Protein AF-A0A8J7CQY9-F1 (afdb_monomer_lite)

Structure (mmCIF, N/CA/C/O backbone):
data_AF-A0A8J7CQY9-F1
#
_entry.id   AF-A0A8J7CQY9-F1
#
loop_
_atom_site.group_PDB
_atom_site.id
_atom_site.type_symbol
_atom_site.label_atom_id
_atom_site.label_alt_id
_atom_site.label_comp_id
_atom_site.label_asym_id
_atom_site.label_entity_id
_atom_site.label_seq_id
_atom_site.pdbx_PDB_ins_code
_atom_site.Cartn_x
_atom_site.Cartn_y
_atom_site.Cartn_z
_atom_site.occupancy
_atom_site.B_iso_or_equiv
_atom_site.auth_seq_id
_atom_site.auth_comp_id
_atom_site.auth_asym_id
_atom_site.auth_atom_id
_atom_site.pdbx_PDB_model_num
ATOM 1 N N . MET A 1 1 ? -8.647 -15.550 -3.626 1.00 84.88 1 MET A N 1
ATOM 2 C CA . MET A 1 1 ? -9.694 -14.542 -3.407 1.00 84.88 1 MET A CA 1
ATOM 3 C C . MET A 1 1 ? -9.321 -13.735 -2.184 1.00 84.88 1 MET A C 1
ATOM 5 O O . MET A 1 1 ? -9.221 -14.305 -1.103 1.00 84.88 1 MET A O 1
ATOM 9 N N . ILE A 1 2 ? -9.048 -12.452 -2.380 1.00 94.50 2 ILE A N 1
ATOM 10 C CA . ILE A 1 2 ? -8.733 -11.496 -1.322 1.00 94.50 2 ILE A CA 1
ATOM 11 C C . ILE A 1 2 ? -9.969 -11.250 -0.457 1.00 94.50 2 ILE A C 1
ATOM 13 O O . ILE A 1 2 ? -11.082 -11.089 -0.955 1.00 94.50 2 ILE A O 1
ATOM 17 N N . ASP A 1 3 ? -9.750 -11.223 0.854 1.00 96.25 3 ASP A N 1
ATOM 18 C CA . ASP A 1 3 ? -10.745 -10.838 1.845 1.00 96.25 3 ASP A CA 1
ATOM 19 C C . ASP A 1 3 ? -10.693 -9.314 2.030 1.00 96.25 3 ASP A C 1
ATOM 21 O O . ASP A 1 3 ? -9.785 -8.778 2.669 1.00 96.25 3 ASP A O 1
ATOM 25 N N . PHE A 1 4 ? -11.653 -8.609 1.427 1.00 96.62 4 PHE A N 1
ATOM 26 C CA . PHE A 1 4 ? -11.695 -7.144 1.443 1.00 96.62 4 PHE A CA 1
ATOM 27 C C . PHE A 1 4 ? -11.972 -6.561 2.830 1.00 96.62 4 PHE A C 1
ATOM 29 O O . PHE A 1 4 ? -11.500 -5.466 3.124 1.00 96.62 4 PHE A O 1
ATOM 36 N N . LYS A 1 5 ? -12.650 -7.306 3.711 1.00 96.94 5 LYS A N 1
ATOM 37 C CA . LYS A 1 5 ? -12.857 -6.875 5.095 1.00 96.94 5 LYS A CA 1
ATOM 38 C C . LYS A 1 5 ? -11.534 -6.885 5.859 1.00 96.94 5 LYS A C 1
ATOM 40 O O . LYS A 1 5 ? -11.206 -5.918 6.539 1.00 96.94 5 LYS A O 1
ATOM 45 N N . LYS A 1 6 ? -10.731 -7.943 5.698 1.00 97.81 6 LYS A N 1
ATOM 46 C CA . LYS A 1 6 ? -9.382 -7.997 6.292 1.00 97.81 6 LYS A CA 1
ATOM 47 C C . LYS A 1 6 ? -8.448 -6.938 5.720 1.00 97.81 6 LYS A C 1
ATOM 49 O O . LYS A 1 6 ? -7.620 -6.417 6.461 1.00 97.81 6 LYS A O 1
ATOM 54 N N . LEU A 1 7 ? -8.572 -6.624 4.429 1.00 98.19 7 LEU A N 1
ATOM 55 C CA . LEU A 1 7 ? -7.811 -5.538 3.811 1.00 98.19 7 LEU A CA 1
ATOM 56 C C . LEU A 1 7 ? -8.125 -4.204 4.497 1.00 98.19 7 LEU A C 1
ATOM 58 O O . LEU A 1 7 ? -7.204 -3.519 4.926 1.00 98.19 7 LEU A O 1
ATOM 62 N N . GLU A 1 8 ? -9.404 -3.866 4.651 1.00 96.88 8 GLU A N 1
ATOM 63 C CA . GLU A 1 8 ? -9.838 -2.632 5.314 1.00 96.88 8 GLU A CA 1
ATOM 64 C C . GLU A 1 8 ? -9.405 -2.575 6.788 1.00 96.88 8 GLU A C 1
ATOM 66 O O . GLU A 1 8 ? -8.824 -1.584 7.232 1.00 96.88 8 GLU A O 1
ATOM 71 N N . GLU A 1 9 ? -9.604 -3.653 7.551 1.00 97.38 9 GLU A N 1
ATOM 72 C CA . GLU A 1 9 ? -9.137 -3.746 8.942 1.00 97.38 9 GLU A CA 1
ATOM 73 C C . GLU A 1 9 ? -7.611 -3.609 9.059 1.00 97.38 9 GLU A C 1
ATOM 75 O O . GLU A 1 9 ? -7.112 -3.058 10.040 1.00 97.38 9 GLU A O 1
ATOM 80 N N . GLY A 1 10 ? -6.864 -4.136 8.087 1.00 98.06 10 GLY A N 1
ATOM 81 C CA . GLY A 1 10 ? -5.409 -4.030 8.021 1.00 98.06 10 GLY A CA 1
ATOM 82 C C . GLY A 1 10 ? -4.946 -2.614 7.693 1.00 98.06 10 GLY A C 1
ATOM 83 O O . GLY A 1 10 ? -4.049 -2.103 8.357 1.00 98.06 10 GLY A O 1
ATOM 84 N N . LEU A 1 11 ? -5.588 -1.959 6.722 1.00 97.69 11 LEU A N 1
ATOM 85 C CA . LEU A 1 11 ? -5.299 -0.573 6.342 1.00 97.69 11 LEU A CA 1
ATOM 86 C C . LEU A 1 11 ? -5.530 0.386 7.516 1.00 97.69 11 LEU A C 1
ATOM 88 O O . LEU A 1 11 ? -4.670 1.216 7.792 1.00 97.69 11 LEU A O 1
ATOM 92 N N . ASN A 1 12 ? -6.613 0.200 8.276 1.00 96.88 12 ASN A N 1
ATOM 93 C CA . ASN A 1 12 ? -6.902 0.977 9.488 1.00 96.88 12 ASN A CA 1
ATOM 94 C C . ASN A 1 12 ? -5.863 0.806 10.614 1.00 96.88 12 ASN A C 1
ATOM 96 O O . ASN A 1 12 ? -5.818 1.614 11.538 1.00 96.88 12 ASN A O 1
ATOM 100 N N . LYS A 1 13 ? -5.042 -0.250 10.571 1.00 97.25 13 LYS A N 1
ATOM 101 C CA . LYS A 1 13 ? -3.974 -0.500 11.554 1.00 97.25 13 LYS A CA 1
ATOM 102 C C . LYS A 1 13 ? -2.624 0.065 11.121 1.00 97.25 13 LYS A C 1
ATOM 104 O O . LYS A 1 13 ? -1.705 0.087 11.939 1.00 97.25 13 LYS A O 1
ATOM 109 N N . LEU A 1 14 ? -2.480 0.475 9.860 1.00 97.69 14 LEU A N 1
ATOM 110 C CA . LEU A 1 14 ? -1.250 1.090 9.380 1.00 97.69 14 LEU A CA 1
ATOM 111 C C . 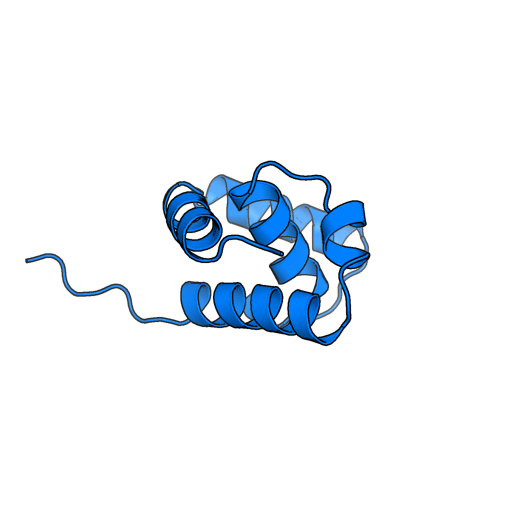LEU A 1 14 ? -1.111 2.504 9.942 1.00 97.69 14 LEU A C 1
ATOM 113 O O . LEU A 1 14 ? -2.080 3.244 10.094 1.00 97.69 14 LEU A O 1
ATOM 117 N N . SER A 1 15 ? 0.126 2.879 10.237 1.00 97.44 15 SER A N 1
ATOM 118 C CA . SER A 1 15 ? 0.477 4.208 10.724 1.00 97.44 15 SER A CA 1
ATOM 119 C C . SER A 1 15 ? 0.999 5.108 9.601 1.00 97.44 15 SER A C 1
ATOM 121 O O . SER A 1 15 ? 1.368 4.651 8.518 1.00 97.44 15 SER A O 1
ATOM 123 N N . GLY A 1 16 ? 1.138 6.406 9.880 1.00 97.06 16 GLY A N 1
ATOM 124 C CA . GLY A 1 16 ? 1.842 7.317 8.971 1.00 97.06 16 GLY A CA 1
ATOM 125 C C . GLY A 1 16 ? 3.296 6.896 8.696 1.00 97.06 16 GLY A C 1
ATOM 126 O O . GLY A 1 16 ? 3.797 7.120 7.599 1.00 97.06 16 GLY A O 1
ATOM 127 N N . TYR A 1 17 ? 3.967 6.223 9.639 1.00 98.25 17 TYR A N 1
ATOM 128 C CA . TYR A 1 17 ? 5.314 5.683 9.413 1.00 98.25 17 TYR A CA 1
ATOM 129 C C . TYR A 1 17 ? 5.319 4.554 8.379 1.00 98.25 17 TYR A C 1
ATOM 131 O O . TYR A 1 17 ? 6.227 4.462 7.551 1.00 98.25 17 TYR A O 1
ATOM 139 N N . ASP A 1 18 ? 4.290 3.710 8.396 1.00 98.12 18 ASP A N 1
ATOM 140 C CA . ASP A 1 18 ? 4.110 2.645 7.412 1.00 98.12 18 ASP A CA 1
ATOM 141 C C . ASP A 1 18 ? 3.882 3.215 6.012 1.00 98.12 18 ASP A C 1
ATOM 143 O O . ASP A 1 18 ? 4.466 2.726 5.049 1.00 98.12 18 ASP A O 1
ATOM 147 N N . LEU A 1 19 ? 3.087 4.283 5.910 1.00 97.12 19 LEU A N 1
ATOM 148 C CA . LEU A 1 19 ? 2.865 4.995 4.656 1.00 97.12 19 LEU A CA 1
ATOM 149 C C . LEU A 1 19 ? 4.179 5.582 4.114 1.00 97.12 19 LEU A C 1
ATOM 151 O O . LEU A 1 19 ? 4.599 5.236 3.012 1.00 97.12 19 LEU A O 1
ATOM 155 N N . LEU A 1 20 ? 4.859 6.414 4.909 1.00 97.50 20 LEU A N 1
ATOM 156 C CA . LEU A 1 20 ? 6.064 7.139 4.487 1.00 97.50 20 LEU A CA 1
ATOM 157 C C . LEU A 1 20 ? 7.239 6.208 4.159 1.00 97.50 20 LEU A C 1
ATOM 159 O O . LEU A 1 20 ? 7.995 6.473 3.225 1.00 97.50 20 LEU A O 1
ATOM 163 N N . SER A 1 21 ? 7.392 5.101 4.894 1.00 98.19 21 SER A N 1
ATOM 164 C CA . SER A 1 21 ? 8.421 4.098 4.580 1.00 98.19 21 SER A CA 1
ATOM 165 C C . SER A 1 21 ? 8.176 3.441 3.220 1.00 98.19 21 SER A C 1
ATOM 167 O O . SER A 1 21 ? 9.102 3.339 2.415 1.00 98.19 21 SER A O 1
ATOM 169 N N . LEU A 1 22 ? 6.929 3.077 2.908 1.00 97.75 22 LEU A N 1
ATOM 170 C CA . LEU A 1 22 ? 6.573 2.519 1.602 1.00 97.75 22 LEU A CA 1
ATOM 171 C C . LEU A 1 22 ? 6.697 3.542 0.467 1.00 97.75 22 LEU A C 1
ATOM 173 O O . LEU A 1 22 ? 7.072 3.172 -0.648 1.00 97.75 22 LEU A O 1
ATOM 177 N N . GLU A 1 23 ? 6.414 4.821 0.722 1.00 97.00 23 GLU A N 1
ATOM 178 C CA . GLU A 1 23 ? 6.658 5.879 -0.263 1.00 97.00 23 GLU A CA 1
ATOM 179 C C . GLU A 1 23 ? 8.147 5.976 -0.589 1.00 97.00 23 GLU A C 1
ATOM 181 O O . GLU A 1 23 ? 8.526 5.987 -1.762 1.00 97.00 23 GLU A O 1
ATOM 186 N N . GLN A 1 24 ? 9.000 5.986 0.438 1.00 97.50 24 GLN A N 1
ATOM 187 C CA . GLN A 1 24 ? 10.448 6.005 0.267 1.00 97.50 24 GLN A CA 1
ATOM 188 C C . GLN A 1 24 ? 10.933 4.790 -0.534 1.00 97.50 24 GLN A C 1
ATOM 190 O O . GLN A 1 24 ? 11.733 4.954 -1.457 1.00 97.50 24 GLN A O 1
ATOM 195 N N . GLU A 1 25 ? 10.430 3.589 -0.238 1.00 96.75 25 GLU A N 1
ATOM 196 C CA . GLU A 1 25 ? 10.738 2.379 -1.010 1.00 96.75 25 GLU A CA 1
ATOM 197 C C . GLU A 1 25 ? 10.352 2.514 -2.489 1.00 96.75 25 GLU A C 1
ATOM 199 O O . GLU A 1 25 ? 11.134 2.144 -3.364 1.00 96.75 25 GLU A O 1
ATOM 204 N N . GLU A 1 26 ? 9.170 3.057 -2.792 1.00 97.56 26 GLU A N 1
ATOM 205 C CA . GLU A 1 26 ? 8.728 3.276 -4.174 1.00 97.56 26 GLU A CA 1
ATOM 206 C C . GLU A 1 26 ? 9.609 4.303 -4.892 1.00 97.56 26 GLU A C 1
ATOM 208 O O . GLU A 1 26 ? 9.962 4.092 -6.054 1.00 97.56 26 GLU A O 1
ATOM 213 N N . ARG A 1 27 ? 10.025 5.379 -4.212 1.00 96.75 27 ARG A N 1
ATOM 214 C CA . ARG A 1 27 ? 10.956 6.365 -4.786 1.00 96.75 27 ARG A CA 1
ATOM 215 C C . ARG A 1 27 ? 12.326 5.754 -5.068 1.00 96.75 27 ARG A C 1
ATOM 217 O O . ARG A 1 27 ? 12.855 5.956 -6.158 1.00 96.75 27 ARG A O 1
ATOM 224 N N . ILE A 1 28 ? 12.872 4.966 -4.139 1.00 97.25 28 ILE A N 1
ATOM 225 C CA . ILE A 1 28 ? 14.139 4.238 -4.329 1.00 97.25 28 ILE A CA 1
ATOM 226 C C . ILE A 1 28 ? 14.0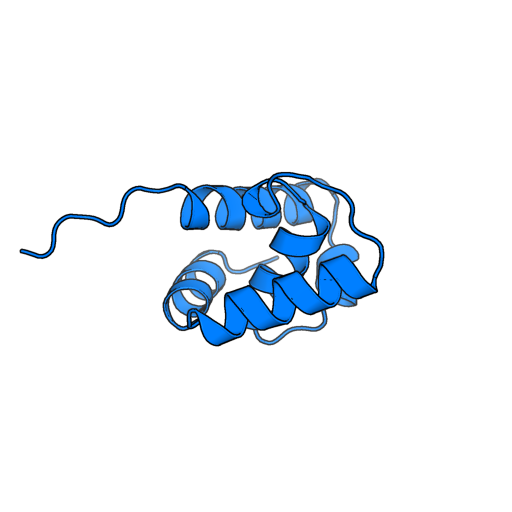28 3.248 -5.495 1.00 97.25 28 ILE A C 1
ATOM 228 O O . ILE A 1 28 ? 14.962 3.113 -6.282 1.00 97.25 28 ILE A O 1
ATOM 232 N N . ALA A 1 29 ? 12.872 2.599 -5.651 1.00 95.50 29 ALA A N 1
ATOM 233 C CA . ALA A 1 29 ? 12.587 1.694 -6.762 1.00 95.50 29 ALA A CA 1
ATOM 234 C C . ALA A 1 29 ? 12.328 2.410 -8.106 1.00 95.50 29 ALA A C 1
ATOM 236 O O . ALA A 1 29 ? 12.010 1.750 -9.095 1.00 95.50 29 ALA A O 1
ATOM 237 N N . GLY A 1 30 ? 12.457 3.741 -8.163 1.00 96.94 30 GLY A N 1
ATOM 238 C CA . GLY A 1 30 ? 12.319 4.529 -9.387 1.00 96.94 30 GLY A CA 1
ATOM 239 C C . GLY A 1 30 ? 10.879 4.888 -9.756 1.00 96.94 30 GLY A C 1
ATOM 240 O O . GLY A 1 30 ? 10.630 5.283 -10.894 1.00 96.94 30 GLY A O 1
ATOM 241 N N . ASN A 1 31 ? 9.916 4.771 -8.836 1.00 96.75 31 ASN A N 1
ATOM 242 C CA . ASN A 1 31 ? 8.553 5.220 -9.099 1.00 96.75 31 ASN A CA 1
ATOM 243 C C . ASN A 1 31 ? 8.483 6.756 -9.163 1.00 96.75 31 ASN A C 1
ATOM 245 O O . ASN A 1 31 ? 8.633 7.465 -8.162 1.00 96.75 31 ASN A O 1
ATOM 249 N N . THR A 1 32 ? 8.198 7.270 -10.357 1.00 96.31 32 THR A N 1
ATOM 250 C CA . THR A 1 32 ? 8.099 8.705 -10.655 1.00 96.31 32 THR A CA 1
ATOM 251 C C . THR A 1 32 ? 6.668 9.243 -10.653 1.00 96.31 32 THR A C 1
ATOM 253 O O . THR A 1 32 ? 6.468 10.418 -10.954 1.00 96.31 32 THR A O 1
ATOM 256 N N . THR A 1 33 ? 5.665 8.432 -10.290 1.00 97.00 33 THR A N 1
ATOM 257 C CA . THR A 1 33 ? 4.269 8.891 -10.172 1.00 97.00 33 THR A CA 1
ATOM 258 C C . THR A 1 33 ? 4.209 10.076 -9.207 1.00 97.00 33 THR A C 1
ATOM 260 O O . THR A 1 33 ? 4.747 9.998 -8.099 1.00 97.00 33 THR A O 1
ATOM 263 N N . LEU A 1 34 ? 3.602 11.186 -9.637 1.00 9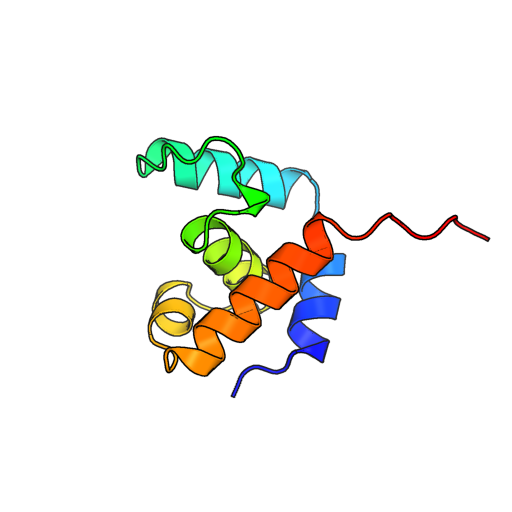3.06 34 LEU A N 1
ATOM 264 C CA . LEU A 1 34 ? 3.527 12.410 -8.833 1.00 93.06 34 LEU A CA 1
ATOM 265 C C . LEU A 1 34 ? 2.727 12.157 -7.555 1.00 93.06 34 LEU A C 1
ATOM 267 O O . LEU A 1 34 ? 3.264 12.279 -6.459 1.00 93.06 34 LEU A O 1
ATOM 271 N N . GLU A 1 35 ? 1.485 11.713 -7.731 1.00 94.75 35 GLU A N 1
ATOM 272 C CA . GLU A 1 35 ? 0.561 11.396 -6.651 1.00 94.75 35 GLU A CA 1
ATOM 273 C C . GLU A 1 35 ? 0.575 9.886 -6.381 1.00 94.75 35 GLU A C 1
ATOM 275 O O . GLU A 1 35 ? -0.058 9.105 -7.104 1.00 94.75 35 GLU A O 1
ATOM 280 N N . LEU A 1 36 ? 1.340 9.454 -5.372 1.00 94.94 36 LEU A N 1
ATOM 281 C CA . LEU A 1 36 ? 1.543 8.029 -5.093 1.00 94.94 36 LEU A CA 1
ATOM 282 C C . LEU A 1 36 ? 0.248 7.312 -4.714 1.00 94.94 36 LEU A C 1
ATOM 284 O O . LEU A 1 36 ? 0.132 6.125 -5.023 1.00 94.94 36 LEU A O 1
ATOM 288 N N . SER A 1 37 ? -0.759 8.007 -4.177 1.00 94.06 37 SER A N 1
ATOM 289 C CA . SER A 1 37 ? -2.071 7.400 -3.929 1.00 94.06 37 SER A CA 1
ATOM 290 C C . SER A 1 37 ? -2.722 6.842 -5.202 1.00 94.06 37 SER A C 1
ATOM 292 O O . SER A 1 37 ? -3.513 5.910 -5.097 1.00 94.06 37 SER A O 1
ATOM 294 N N . THR A 1 38 ? -2.347 7.310 -6.404 1.00 95.94 38 THR A N 1
ATOM 295 C CA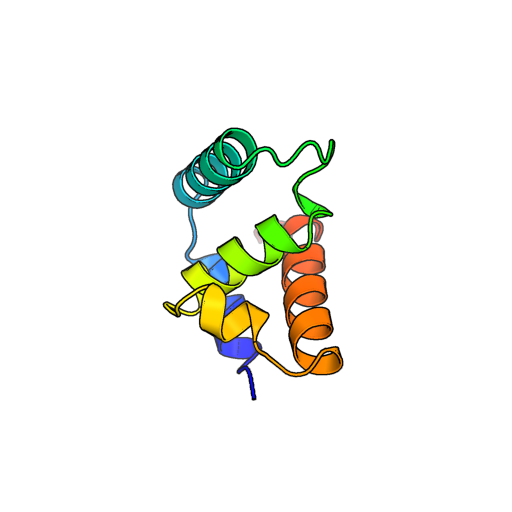 . THR A 1 38 ? -2.807 6.771 -7.704 1.00 95.94 38 THR A CA 1
ATOM 296 C C . THR A 1 38 ? -1.920 5.660 -8.284 1.00 95.94 38 THR A C 1
ATOM 298 O O . THR A 1 38 ? -2.303 4.989 -9.247 1.00 95.94 38 THR A O 1
ATOM 301 N N . SER A 1 39 ? -0.737 5.427 -7.708 1.00 97.88 39 SER A N 1
ATOM 302 C CA . SER A 1 39 ? 0.204 4.404 -8.169 1.00 97.88 39 SER A CA 1
ATOM 303 C C . SER A 1 39 ? -0.275 3.006 -7.782 1.00 97.88 39 SER A C 1
ATOM 305 O O . SER A 1 39 ? -0.296 2.643 -6.605 1.00 97.88 39 SER A O 1
ATOM 307 N N . LYS A 1 40 ? -0.552 2.153 -8.777 1.00 97.69 40 LYS A N 1
ATOM 308 C CA . LYS A 1 40 ? -0.909 0.745 -8.525 1.00 97.69 40 LYS A CA 1
ATOM 309 C C . LYS A 1 40 ? 0.207 -0.045 -7.838 1.00 97.69 40 LYS A C 1
ATOM 311 O O . LYS A 1 40 ? -0.091 -0.977 -7.099 1.00 97.69 40 LYS A O 1
ATOM 316 N N . SER A 1 41 ? 1.480 0.315 -8.042 1.00 97.25 41 SER A N 1
ATOM 317 C CA . SER A 1 41 ? 2.594 -0.342 -7.337 1.00 97.25 41 SER A CA 1
ATOM 318 C C . SER A 1 41 ? 2.608 0.020 -5.851 1.00 97.25 41 SER A C 1
ATOM 320 O O . SER A 1 41 ? 2.768 -0.867 -5.014 1.00 97.25 41 SER A O 1
ATOM 322 N N . PHE A 1 42 ? 2.344 1.285 -5.523 1.00 98.25 42 PHE A N 1
ATOM 323 C CA . PHE A 1 42 ? 2.248 1.745 -4.140 1.00 98.25 42 PHE A CA 1
ATOM 324 C C . PHE A 1 42 ? 1.013 1.169 -3.439 1.00 98.25 42 PHE A C 1
ATOM 326 O O . PHE A 1 42 ? 1.134 0.566 -2.374 1.00 98.25 42 PHE A O 1
ATOM 333 N N . GLN A 1 43 ? -0.154 1.236 -4.088 1.00 98.56 43 GLN A N 1
ATOM 334 C CA . GLN A 1 43 ? -1.394 0.616 -3.606 1.00 98.56 43 GLN A CA 1
ATOM 335 C C . GLN A 1 43 ? -1.199 -0.882 -3.321 1.00 98.56 43 GLN A C 1
ATOM 337 O O . GLN A 1 43 ? -1.640 -1.384 -2.291 1.00 98.56 43 GLN A O 1
ATOM 342 N N . ALA A 1 44 ? -0.489 -1.595 -4.202 1.00 98.25 44 ALA A N 1
ATOM 343 C CA . ALA A 1 44 ? -0.174 -3.009 -4.019 1.00 98.25 44 ALA A CA 1
ATOM 344 C C . ALA A 1 44 ? 0.719 -3.266 -2.793 1.00 98.25 44 ALA A C 1
ATOM 346 O O . ALA A 1 44 ? 0.490 -4.238 -2.077 1.00 98.25 44 ALA A O 1
ATOM 347 N N . ARG A 1 45 ? 1.715 -2.410 -2.525 1.00 98.06 45 ARG A N 1
ATOM 348 C CA . ARG A 1 45 ? 2.563 -2.525 -1.324 1.00 98.06 45 ARG A CA 1
ATOM 349 C C . ARG A 1 45 ? 1.783 -2.270 -0.041 1.00 98.06 45 ARG A C 1
ATOM 351 O O . ARG A 1 45 ? 1.933 -3.033 0.909 1.00 98.06 45 ARG A O 1
ATOM 358 N N . LEU A 1 46 ? 0.926 -1.249 -0.030 1.00 98.25 46 LEU A N 1
ATOM 359 C CA . LEU A 1 46 ? 0.049 -0.961 1.106 1.00 98.25 46 LEU A CA 1
ATOM 360 C C . LEU A 1 46 ? -0.898 -2.125 1.390 1.00 98.25 46 LEU A C 1
ATOM 362 O O . LEU A 1 46 ? -0.965 -2.589 2.525 1.00 98.25 46 LEU A O 1
ATOM 366 N N . ALA A 1 47 ? -1.566 -2.649 0.358 1.00 98.56 47 ALA A N 1
ATOM 367 C CA . ALA A 1 47 ? -2.430 -3.815 0.505 1.00 98.56 47 ALA A CA 1
ATOM 368 C C . ALA A 1 47 ? -1.660 -5.044 1.002 1.00 98.56 47 ALA A C 1
ATOM 370 O O . ALA A 1 47 ? -2.132 -5.744 1.895 1.00 98.56 47 ALA A O 1
ATOM 371 N N . ALA A 1 48 ? -0.462 -5.292 0.464 1.00 98.25 48 ALA A N 1
ATOM 372 C CA . ALA A 1 48 ? 0.365 -6.421 0.872 1.00 98.25 48 ALA A CA 1
ATOM 373 C C . ALA A 1 48 ? 0.759 -6.321 2.352 1.00 98.25 48 ALA A C 1
ATOM 375 O O . ALA A 1 48 ? 0.640 -7.295 3.094 1.00 98.25 48 ALA A O 1
ATOM 376 N N . LYS A 1 49 ? 1.147 -5.123 2.804 1.00 98.38 49 LYS A N 1
ATOM 377 C CA . LYS A 1 49 ? 1.478 -4.853 4.205 1.00 98.38 49 LYS A CA 1
ATOM 378 C C . LYS A 1 49 ? 0.255 -4.978 5.120 1.00 98.38 49 LYS A C 1
ATOM 380 O O . LYS A 1 49 ? 0.349 -5.640 6.148 1.00 98.38 49 LYS A O 1
ATOM 385 N N . ALA A 1 50 ? -0.893 -4.425 4.724 1.00 98.44 50 ALA A N 1
ATOM 386 C CA . ALA A 1 50 ? -2.156 -4.525 5.462 1.00 98.44 50 ALA A CA 1
ATOM 387 C C . ALA A 1 50 ? -2.635 -5.978 5.631 1.00 98.44 50 ALA A C 1
ATOM 389 O O . ALA A 1 50 ? -3.146 -6.350 6.685 1.00 98.44 50 ALA A O 1
ATOM 390 N N . LEU A 1 51 ? -2.440 -6.810 4.605 1.00 98.06 51 LEU A N 1
ATOM 391 C CA . LEU A 1 51 ? -2.816 -8.226 4.604 1.00 98.06 51 LEU A CA 1
ATOM 392 C C . LEU A 1 51 ? -1.724 -9.154 5.155 1.00 98.06 51 LEU A C 1
ATOM 394 O O . LEU A 1 51 ? -1.941 -10.364 5.217 1.00 98.06 51 LEU A O 1
ATOM 398 N N . ASN A 1 52 ? -0.565 -8.610 5.544 1.00 97.00 52 ASN A N 1
ATOM 399 C CA . ASN A 1 52 ? 0.621 -9.373 5.936 1.00 97.00 52 ASN A CA 1
ATOM 400 C C . ASN A 1 52 ? 0.987 -10.468 4.911 1.00 97.00 52 ASN A C 1
ATOM 402 O O . ASN A 1 52 ? 1.197 -11.632 5.256 1.00 97.00 52 ASN A O 1
ATOM 406 N N . MET A 1 53 ? 1.022 -10.095 3.632 1.00 96.06 53 MET A N 1
ATOM 407 C CA . MET A 1 53 ? 1.340 -10.987 2.517 1.00 96.06 53 MET A CA 1
ATOM 408 C C . MET A 1 53 ? 2.505 -10.458 1.681 1.00 96.06 53 MET A C 1
ATOM 410 O O . MET A 1 53 ? 2.849 -9.277 1.727 1.00 96.06 53 MET A O 1
ATOM 414 N N . ASN A 1 54 ? 3.112 -11.332 0.878 1.00 96.94 54 ASN A N 1
ATOM 415 C CA . ASN A 1 54 ? 4.158 -10.918 -0.045 1.00 96.94 54 ASN A CA 1
ATOM 416 C C . ASN A 1 54 ? 3.560 -10.081 -1.192 1.00 96.94 54 ASN A C 1
ATOM 418 O O . ASN A 1 54 ? 2.560 -10.457 -1.806 1.00 96.94 54 ASN A O 1
ATOM 422 N N . VAL A 1 55 ? 4.192 -8.950 -1.520 1.00 96.69 55 VAL A N 1
ATOM 423 C CA . VAL A 1 55 ? 3.746 -8.076 -2.617 1.00 96.69 55 VAL A CA 1
ATOM 424 C C . VAL A 1 55 ? 3.794 -8.767 -3.984 1.00 96.69 55 VAL A C 1
ATOM 426 O O . VAL A 1 55 ? 2.991 -8.443 -4.856 1.00 96.69 55 VAL A O 1
ATOM 429 N N . HIS A 1 56 ? 4.699 -9.729 -4.187 1.00 96.56 56 HIS A N 1
ATOM 430 C CA . HIS A 1 56 ? 4.761 -10.515 -5.419 1.00 96.56 56 HIS A CA 1
ATOM 431 C C . HIS A 1 56 ? 3.527 -11.404 -5.582 1.00 96.56 56 HIS A C 1
ATOM 433 O O . HIS A 1 56 ? 2.963 -11.433 -6.673 1.00 96.56 56 HIS A O 1
ATOM 439 N N . ASP A 1 57 ? 3.056 -12.037 -4.504 1.00 97.19 57 ASP A N 1
ATOM 440 C CA . ASP A 1 57 ? 1.836 -12.854 -4.529 1.00 97.19 57 ASP A CA 1
ATOM 441 C C . ASP A 1 57 ? 0.610 -11.991 -4.837 1.00 97.19 57 ASP A C 1
ATOM 443 O O . ASP A 1 57 ? -0.242 -12.367 -5.640 1.00 97.19 57 ASP A O 1
ATOM 447 N N . LEU A 1 58 ? 0.554 -10.786 -4.262 1.00 96.75 58 LEU A N 1
ATOM 448 C CA . LEU A 1 58 ? -0.512 -9.826 -4.543 1.00 96.75 58 LEU A CA 1
ATOM 449 C C . LEU A 1 58 ? -0.482 -9.354 -6.007 1.00 96.75 58 LEU A C 1
ATOM 451 O O . LEU A 1 58 ? -1.524 -9.265 -6.652 1.00 96.75 58 LEU A O 1
ATOM 455 N N . LYS A 1 59 ? 0.705 -9.087 -6.564 1.00 96.56 59 LYS A N 1
ATOM 456 C CA . LYS A 1 59 ? 0.878 -8.701 -7.978 1.00 96.56 59 LYS A CA 1
ATOM 457 C C . LYS A 1 59 ? 0.635 -9.859 -8.956 1.00 96.56 59 LYS A C 1
ATOM 459 O O . LYS A 1 59 ? 0.384 -9.599 -10.129 1.00 96.56 59 LYS A O 1
ATOM 464 N N . ALA A 1 60 ? 0.690 -11.107 -8.491 1.00 97.56 60 ALA A N 1
ATOM 465 C CA . ALA A 1 60 ? 0.404 -12.303 -9.282 1.00 97.56 60 ALA A CA 1
ATOM 466 C C . ALA A 1 60 ? -1.094 -12.664 -9.339 1.00 97.56 60 ALA A C 1
ATOM 468 O O . ALA A 1 60 ? -1.471 -13.604 -10.043 1.00 97.56 60 ALA A O 1
ATOM 469 N N . LEU A 1 61 ? -1.958 -11.936 -8.621 1.00 97.62 61 LEU A N 1
ATOM 470 C CA . LEU A 1 61 ? -3.404 -12.145 -8.667 1.00 97.62 61 LEU A CA 1
ATOM 471 C C . LEU A 1 61 ? -3.964 -11.949 -10.089 1.00 97.62 61 LEU A C 1
ATOM 473 O O . LEU A 1 61 ? -3.438 -11.146 -10.867 1.00 97.62 61 LEU A O 1
ATOM 477 N N . PRO A 1 62 ? -5.091 -12.605 -10.428 1.00 98.12 62 PRO A N 1
ATOM 478 C CA . PRO A 1 62 ? -5.818 -12.314 -11.657 1.00 98.12 62 PRO A CA 1
ATOM 479 C C . PRO A 1 62 ? -6.106 -10.816 -11.793 1.00 98.12 62 PRO A C 1
ATOM 481 O O . PRO A 1 62 ? -6.515 -10.165 -10.833 1.00 98.12 62 PRO A O 1
ATOM 484 N N . LEU A 1 63 ? -5.963 -10.272 -13.006 1.00 97.88 63 LEU A N 1
ATOM 485 C CA . LEU A 1 63 ? -6.015 -8.825 -13.267 1.00 97.88 63 LEU A CA 1
ATOM 486 C C . LEU A 1 63 ? -7.221 -8.115 -12.628 1.00 97.88 63 LEU A C 1
ATOM 488 O O . LEU A 1 63 ? -7.073 -7.030 -12.069 1.00 97.88 63 LEU A O 1
ATOM 492 N N . ARG A 1 64 ? -8.417 -8.716 -12.705 1.00 97.62 64 ARG A N 1
ATOM 493 C CA . ARG A 1 64 ? -9.635 -8.139 -12.109 1.00 97.62 64 ARG A CA 1
ATOM 494 C C . ARG A 1 64 ? -9.548 -8.050 -10.588 1.00 97.62 64 ARG A C 1
ATOM 496 O O . ARG A 1 64 ? -9.965 -7.047 -10.022 1.00 97.62 64 ARG A O 1
ATOM 503 N N . GLU A 1 65 ? -9.003 -9.079 -9.953 1.00 98.19 65 GLU A N 1
ATOM 504 C CA . GLU A 1 65 ? -8.840 -9.143 -8.503 1.00 98.19 65 GLU A CA 1
ATOM 505 C C . GLU A 1 65 ? -7.767 -8.155 -8.036 1.00 98.19 65 GLU A C 1
ATOM 507 O O . GLU A 1 65 ? -8.042 -7.330 -7.170 1.00 98.19 65 GLU A O 1
ATOM 512 N N . PHE A 1 66 ? -6.599 -8.146 -8.688 1.00 98.50 66 PHE A N 1
ATOM 513 C CA . PHE A 1 66 ? -5.544 -7.163 -8.427 1.00 98.50 66 PHE A CA 1
ATOM 514 C C . PHE A 1 66 ? -6.062 -5.724 -8.552 1.00 98.50 66 PHE A C 1
ATOM 516 O O . PHE A 1 66 ? -5.855 -4.894 -7.667 1.00 98.50 66 PHE A O 1
ATOM 523 N N . ASN A 1 67 ? -6.790 -5.426 -9.633 1.00 98.38 67 ASN A N 1
ATOM 524 C CA . ASN A 1 67 ? -7.321 -4.086 -9.847 1.00 98.38 67 ASN A CA 1
ATOM 525 C C . ASN A 1 67 ? -8.355 -3.688 -8.783 1.00 98.38 67 ASN A C 1
ATOM 527 O O . ASN A 1 67 ? -8.361 -2.531 -8.371 1.00 98.38 67 ASN A O 1
ATOM 531 N N . ALA A 1 68 ? -9.193 -4.621 -8.321 1.00 98.38 68 ALA A N 1
ATOM 532 C CA . ALA A 1 68 ? -10.150 -4.370 -7.245 1.00 98.38 68 ALA A CA 1
ATOM 533 C C . ALA A 1 68 ? -9.450 -4.052 -5.913 1.00 98.38 68 ALA A C 1
ATOM 535 O O . ALA A 1 68 ? -9.839 -3.107 -5.234 1.00 98.38 68 ALA A O 1
ATOM 536 N N . VAL A 1 69 ? -8.374 -4.770 -5.576 1.00 98.50 69 VAL A N 1
ATOM 537 C CA . VAL A 1 69 ? -7.543 -4.471 -4.395 1.00 98.50 69 VAL A CA 1
ATOM 538 C C . VAL A 1 69 ? -6.950 -3.068 -4.476 1.00 98.50 69 VAL A C 1
ATOM 540 O O . VAL A 1 69 ? -7.083 -2.282 -3.541 1.00 98.50 69 VAL A O 1
ATOM 543 N N . CYS A 1 70 ? -6.334 -2.729 -5.609 1.00 98.50 70 CYS A N 1
ATOM 544 C CA . CYS A 1 70 ? -5.765 -1.404 -5.839 1.00 98.50 70 CYS A CA 1
ATOM 545 C C . CYS A 1 70 ? -6.811 -0.283 -5.717 1.00 98.50 70 CYS A C 1
ATOM 547 O O . CYS A 1 70 ? -6.523 0.755 -5.125 1.00 98.50 70 CYS A O 1
ATOM 549 N N . LEU A 1 71 ? -8.021 -0.496 -6.249 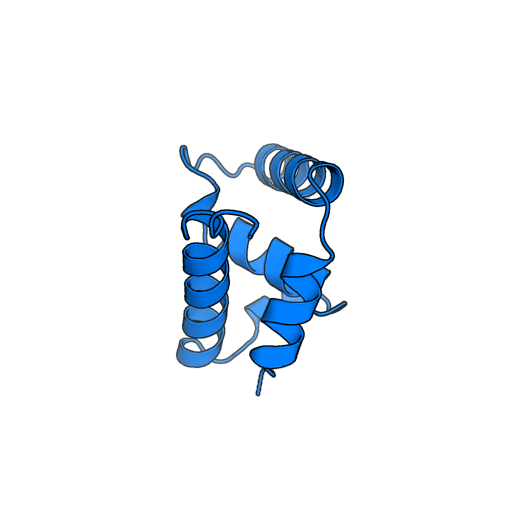1.00 97.94 71 LEU A N 1
ATOM 550 C CA . LEU A 1 71 ? -9.124 0.460 -6.133 1.00 97.94 71 LEU A CA 1
ATOM 551 C C . LEU A 1 71 ? -9.593 0.632 -4.685 1.00 97.94 71 LEU A C 1
ATOM 553 O O . LEU A 1 71 ? -9.838 1.761 -4.283 1.00 97.94 71 LEU A O 1
ATOM 557 N N . GLN A 1 72 ? -9.657 -0.440 -3.892 1.00 97.94 72 GLN A N 1
ATOM 558 C CA . GLN A 1 72 ? -10.022 -0.335 -2.476 1.00 97.94 72 GLN A CA 1
ATOM 559 C C . GLN A 1 72 ? -9.002 0.495 -1.687 1.00 97.94 72 GLN A C 1
ATOM 561 O O . GLN A 1 72 ? -9.387 1.348 -0.892 1.00 97.94 72 GLN A O 1
ATOM 566 N N . VAL A 1 73 ? -7.701 0.285 -1.926 1.00 98.12 73 VAL A N 1
ATOM 567 C CA . VAL A 1 73 ? -6.648 1.099 -1.293 1.00 98.12 73 VAL A CA 1
ATOM 568 C C . VAL A 1 73 ? -6.731 2.554 -1.749 1.00 98.12 73 VAL A C 1
ATOM 570 O O . VAL A 1 73 ? -6.593 3.456 -0.930 1.00 98.12 73 VAL A O 1
ATOM 573 N N . PHE A 1 74 ? -6.975 2.794 -3.041 1.00 97.81 74 PHE A N 1
ATOM 574 C CA . PHE A 1 74 ? -7.183 4.145 -3.560 1.00 97.81 74 PHE A CA 1
ATOM 575 C C . PHE A 1 74 ? -8.344 4.847 -2.849 1.00 97.81 74 PHE A C 1
ATOM 577 O O . PHE A 1 74 ? -8.157 5.966 -2.374 1.00 97.81 74 PHE A O 1
ATOM 584 N N . SER A 1 75 ? -9.503 4.190 -2.741 1.00 96.88 75 SER A N 1
ATOM 585 C CA . SER A 1 75 ? -10.659 4.734 -2.024 1.00 96.88 75 SER A CA 1
ATOM 586 C C . SER A 1 75 ? -10.313 5.030 -0.569 1.00 96.88 75 SER A C 1
ATOM 588 O O . SER A 1 75 ? -10.500 6.157 -0.139 1.00 96.88 75 SER A O 1
ATOM 590 N N . PHE A 1 76 ? -9.694 4.089 0.151 1.00 95.75 76 PHE A N 1
ATOM 591 C CA . PHE A 1 76 ? -9.299 4.283 1.551 1.00 95.75 76 PHE A CA 1
ATOM 592 C C . PHE A 1 76 ? -8.404 5.516 1.769 1.00 95.75 76 PHE A C 1
ATOM 594 O O . PHE A 1 76 ? -8.599 6.259 2.723 1.00 95.75 76 PHE A O 1
ATOM 601 N N . LEU A 1 77 ? -7.431 5.760 0.883 1.00 95.38 77 LEU A N 1
ATOM 602 C CA . LEU A 1 77 ? -6.522 6.911 0.999 1.00 95.38 77 LEU A CA 1
ATOM 603 C C . LEU A 1 77 ? -7.190 8.260 0.689 1.00 95.38 77 LEU A C 1
ATOM 605 O O . LEU A 1 77 ? -6.662 9.298 1.080 1.00 95.38 77 LEU A O 1
ATOM 609 N N . ASN A 1 78 ? -8.298 8.252 -0.055 1.00 93.38 78 ASN A N 1
ATOM 610 C CA . ASN A 1 78 ? -8.959 9.461 -0.551 1.00 93.38 78 ASN A CA 1
ATOM 611 C C . ASN A 1 78 ? -10.332 9.702 0.088 1.00 93.38 78 ASN A C 1
ATOM 613 O O . ASN A 1 78 ? -10.925 10.764 -0.113 1.00 93.38 78 ASN A O 1
ATOM 617 N N . GLU A 1 79 ? -10.852 8.735 0.839 1.00 89.88 79 GLU A N 1
ATOM 618 C CA . GLU A 1 79 ? -12.072 8.905 1.605 1.00 89.88 79 GLU A CA 1
ATOM 619 C C . GLU A 1 79 ? -11.837 9.944 2.709 1.00 89.88 79 GLU A C 1
ATOM 621 O O . GLU A 1 79 ? -10.843 9.879 3.440 1.00 89.88 79 GLU A O 1
ATOM 626 N N . PRO A 1 80 ? -12.730 10.939 2.840 1.00 81.75 80 PRO A N 1
ATOM 627 C CA . PRO A 1 80 ? -12.633 11.891 3.928 1.00 81.75 80 PRO A CA 1
ATOM 628 C C . PRO A 1 80 ? -12.773 11.144 5.253 1.00 81.75 80 PRO A C 1
ATOM 630 O O . PRO A 1 80 ? -13.705 10.359 5.430 1.00 81.75 80 PRO A O 1
ATOM 633 N N . VAL A 1 81 ? -11.865 11.418 6.194 1.00 76.19 81 VAL A N 1
ATOM 634 C CA . VAL A 1 81 ? -11.965 10.874 7.552 1.00 76.19 81 VAL A CA 1
ATOM 635 C C . VAL A 1 81 ? -13.328 11.288 8.120 1.00 76.19 81 VAL A C 1
ATOM 637 O O . VAL A 1 81 ? -13.607 12.493 8.175 1.00 76.19 81 VAL A O 1
ATOM 640 N N . PRO A 1 82 ? -14.194 10.336 8.516 1.00 69.00 82 PRO A N 1
ATOM 641 C CA . PRO A 1 82 ? -15.477 10.674 9.107 1.00 69.00 82 PRO A CA 1
ATOM 642 C C . PRO A 1 82 ? -15.258 11.567 10.334 1.00 69.00 82 PRO A C 1
ATOM 644 O O . PRO A 1 82 ? -14.329 11.311 11.106 1.00 69.00 82 PRO A O 1
ATOM 647 N N . PRO A 1 83 ? -16.080 12.609 10.544 1.00 62.34 83 PRO A N 1
ATOM 648 C CA . PRO A 1 83 ? -15.973 13.421 11.744 1.00 62.34 83 PRO A CA 1
ATOM 649 C C . PRO A 1 83 ? -16.130 12.518 12.971 1.00 62.34 83 PRO A C 1
ATOM 651 O O . PRO A 1 83 ? -17.100 11.769 13.079 1.00 62.34 83 PRO A O 1
ATOM 654 N N . THR A 1 84 ? -15.163 12.573 13.886 1.00 71.31 84 THR A N 1
ATOM 655 C CA . THR A 1 84 ? -15.257 11.906 15.186 1.00 71.31 84 THR A CA 1
ATOM 656 C C . THR A 1 84 ? -16.462 12.464 15.938 1.00 71.31 84 THR A C 1
ATOM 658 O O . THR A 1 84 ? -16.481 13.658 1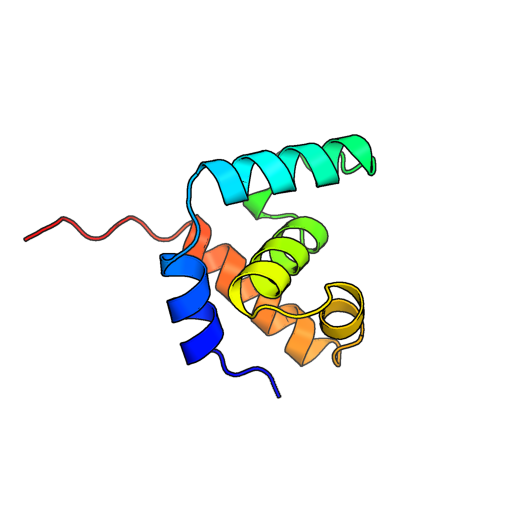6.243 1.00 71.31 84 THR A O 1
ATOM 661 N N . THR A 1 85 ? -17.463 11.614 16.187 1.00 56.00 85 THR A N 1
ATOM 662 C CA . THR A 1 85 ? -18.564 11.869 17.133 1.00 56.00 85 THR A CA 1
ATOM 663 C C . THR A 1 85 ? -18.057 12.032 18.552 1.00 56.00 85 THR A C 1
ATOM 665 O O . THR A 1 85 ? -17.153 11.245 18.920 1.00 56.00 85 THR A O 1
#

Sequence (85 aa):
MIDFKKLEEGLNKLSGYDLLSLEQEERIAGNTTLELSTSKSFQARLAAKALNMNVHDLKALPLREFNAVCLQVFSFLNEPVPPTT

pLDDT: mean 95.0, std 7.64, range [56.0, 98.56]

Secondary structure (DSSP, 8-state):
---HHHHHHHHTT--HHHHHHHHHHHHHTT---SSGGG-HHHHHHHHHHHTT--HHHHHTS-HHHHHHHHHHHHHHHHSPPPP--

Foldseek 3Di:
DDDLVLLVVLLVPDDPVNLVVLVVVCVVVVNPDPDCLLPLLSLLSSSCNSNVHDSVVLVPDDPVSSVVSSVSSSCVVPPPDPPDD

Radius of gyration: 12.57 Å; chains: 1; bounding box: 33×28×30 Å